Protein AF-A0A662TYB0-F1 (afdb_monomer_lite)

pLDDT: mean 85.78, std 15.21, range [37.06, 97.94]

Radius of gyration: 18.57 Å; chains: 1; bounding box: 50×41×53 Å

Sequence (171 aa):
MEYLNPWIPKQAFVEFLTIAEKIYTSKLIQDHHLSSLLYSSWLHNNRGEYISSTLLSWIVLEIYIGMLLRKHLESENFTNKRIDEELRLPLACQLRILRECGAISMERFESLDNLRKARNDIVHRGKQPGSKMSRQYLDEATAAFDDVLREIGVDRDAIKRKIKPFFAQTR

Secondary structure (DSSP, 8-state):
-----TTS-HHHHHHHHHHHHHHHH-HHHHTTTHHHHHHHHHHHHHTT-HHHHHHHHHHHHHHHHHHHHHHHHHHTT--HHHHHHHHTS-HHHHHHHHHHTTSS-HHHHHHHHHHHHHHHHHHHH-PPPPHHHHHHHHHHHHHHHHHHHHHTT--HHHHHHHHHHHHHTT-

Structure (mmCIF, N/CA/C/O backbone):
data_AF-A0A662TYB0-F1
#
_entry.id   AF-A0A662TYB0-F1
#
loop_
_atom_site.group_PDB
_atom_site.id
_atom_site.type_symbol
_atom_site.label_atom_id
_atom_site.label_alt_id
_atom_site.label_comp_id
_atom_site.label_asym_id
_atom_site.label_entity_id
_atom_site.label_seq_id
_atom_site.pdbx_PDB_ins_code
_atom_site.Cartn_x
_atom_site.Cartn_y
_atom_site.Cartn_z
_atom_site.occupancy
_atom_site.B_iso_or_equiv
_atom_site.auth_seq_id
_atom_site.auth_comp_id
_atom_site.auth_asym_id
_atom_site.auth_atom_id
_atom_site.pdbx_PDB_model_num
ATOM 1 N N . MET A 1 1 ? -23.203 26.941 -20.337 1.00 38.12 1 MET A N 1
ATOM 2 C CA . MET A 1 1 ? -22.038 26.058 -20.117 1.00 38.12 1 MET A CA 1
ATOM 3 C C . MET A 1 1 ? -22.557 24.634 -20.042 1.00 38.12 1 MET A C 1
ATOM 5 O O . MET A 1 1 ? -22.920 24.185 -18.967 1.00 38.12 1 MET A O 1
ATOM 9 N N . GLU A 1 2 ? -22.660 23.954 -21.180 1.00 43.88 2 GLU A N 1
ATOM 10 C CA . GLU A 1 2 ? -23.046 22.541 -21.239 1.00 43.88 2 GLU A CA 1
ATOM 11 C C . GLU A 1 2 ? -21.890 21.770 -21.866 1.00 43.88 2 GLU A C 1
ATOM 13 O O . GLU A 1 2 ? -21.705 21.770 -23.076 1.00 43.88 2 GLU A O 1
ATOM 18 N N . TYR A 1 3 ? -21.081 21.146 -21.015 1.00 41.84 3 TYR A N 1
ATOM 19 C CA . TYR A 1 3 ? -20.127 20.117 -21.417 1.00 41.84 3 TYR A CA 1
ATOM 20 C C . TYR A 1 3 ? -20.400 18.875 -20.570 1.00 41.84 3 TYR A C 1
ATOM 22 O O . TYR A 1 3 ? -19.600 18.480 -19.727 1.00 41.84 3 TYR A O 1
ATOM 30 N N . LEU A 1 4 ? -21.576 18.277 -20.765 1.00 47.06 4 LEU A N 1
ATOM 31 C CA . LEU A 1 4 ? -21.823 16.895 -20.375 1.00 47.06 4 LEU A CA 1
ATOM 32 C C . LEU A 1 4 ? -21.858 16.081 -21.661 1.00 47.06 4 LEU A C 1
ATOM 34 O O . LEU A 1 4 ? -22.721 16.274 -22.511 1.00 47.06 4 LEU A O 1
ATOM 38 N N . ASN A 1 5 ? -20.866 15.211 -21.814 1.00 47.50 5 ASN A N 1
ATOM 39 C CA . ASN A 1 5 ? -20.783 14.256 -22.907 1.00 47.50 5 ASN A CA 1
ATOM 40 C C . ASN A 1 5 ? -22.105 13.445 -22.947 1.00 47.50 5 ASN A C 1
ATOM 42 O O . ASN A 1 5 ? -22.399 12.773 -21.955 1.00 47.50 5 ASN A O 1
ATOM 46 N N . PRO A 1 6 ? -22.916 13.502 -24.025 1.00 51.28 6 PRO A N 1
ATOM 47 C CA . PRO A 1 6 ? -24.307 13.017 -24.035 1.00 51.28 6 PRO A CA 1
ATOM 48 C C . PRO A 1 6 ? -24.475 11.494 -23.868 1.00 51.28 6 PRO A C 1
ATOM 50 O O . PRO A 1 6 ? -25.594 10.990 -23.849 1.00 51.28 6 PRO A O 1
ATOM 53 N N . TRP A 1 7 ? -23.374 10.758 -23.719 1.00 55.16 7 TRP A N 1
ATOM 54 C CA . TRP A 1 7 ? -23.330 9.296 -23.701 1.00 55.16 7 TRP A CA 1
ATOM 55 C C . TRP A 1 7 ? -23.168 8.683 -22.303 1.00 55.16 7 TRP A C 1
ATOM 57 O O . TRP A 1 7 ? -23.199 7.462 -22.170 1.00 55.16 7 TRP A O 1
ATOM 67 N N . ILE A 1 8 ? -22.997 9.493 -21.251 1.00 58.06 8 ILE A N 1
ATOM 68 C CA . ILE A 1 8 ? -22.934 8.990 -19.871 1.00 58.06 8 ILE A CA 1
ATOM 69 C C . ILE A 1 8 ? -24.293 9.240 -19.212 1.00 58.06 8 ILE A C 1
ATOM 71 O O . ILE A 1 8 ? -24.658 10.402 -19.018 1.00 58.06 8 ILE A O 1
ATOM 75 N N . PRO A 1 9 ? -25.057 8.196 -18.832 1.00 67.38 9 PRO A N 1
ATOM 76 C CA . PRO A 1 9 ? -26.321 8.398 -18.140 1.00 67.38 9 PRO A CA 1
ATOM 77 C C . PRO A 1 9 ? -26.116 9.231 -16.882 1.00 67.38 9 PRO A C 1
ATOM 79 O O . PRO A 1 9 ? -25.178 8.991 -16.118 1.00 67.38 9 PRO A O 1
ATOM 82 N N . LYS A 1 10 ? -27.033 10.171 -16.635 1.00 71.25 10 LYS A N 1
ATOM 83 C CA . LYS A 1 10 ? -26.994 11.087 -15.485 1.00 71.25 10 LYS A CA 1
ATOM 84 C C . LYS A 1 10 ? -26.688 10.363 -14.169 1.00 71.25 10 LYS A C 1
ATOM 86 O O . LYS A 1 10 ? -25.894 10.853 -13.377 1.00 71.25 10 LYS A O 1
ATOM 91 N N . GLN A 1 11 ? -27.253 9.171 -13.978 1.00 70.00 11 GLN A N 1
ATOM 92 C CA . GLN A 1 11 ? -27.021 8.346 -12.793 1.00 70.00 11 GLN A CA 1
ATOM 93 C C . GLN A 1 11 ? -25.558 7.898 -12.649 1.00 70.00 11 GLN A C 1
ATOM 95 O O . GLN A 1 11 ? -24.990 8.015 -11.569 1.00 70.00 11 GLN A O 1
ATOM 100 N N . ALA A 1 12 ? -24.930 7.433 -13.733 1.00 66.81 12 ALA A N 1
ATOM 101 C CA . ALA A 1 12 ? -23.529 7.022 -13.720 1.00 66.81 12 ALA A CA 1
ATOM 102 C C . ALA A 1 12 ? -22.613 8.221 -13.441 1.00 66.81 12 ALA A C 1
ATOM 104 O O . ALA A 1 12 ? -21.694 8.116 -12.636 1.00 66.81 12 ALA A O 1
ATOM 105 N N . PHE A 1 13 ? -22.898 9.377 -14.051 1.00 69.06 13 PHE A N 1
ATOM 106 C CA . PHE A 1 13 ? -22.145 10.608 -13.812 1.00 69.06 13 PHE A CA 1
ATOM 107 C C . PHE A 1 13 ? -22.243 11.089 -12.355 1.00 69.06 13 PHE A C 1
ATOM 109 O O . PHE A 1 13 ? -21.228 11.432 -11.755 1.00 69.06 13 PHE A O 1
ATOM 116 N N . VAL A 1 14 ? -23.441 11.061 -11.760 1.00 75.38 14 VAL A N 1
ATOM 117 C CA . VAL A 1 14 ? -23.637 11.399 -10.341 1.00 75.38 14 VAL A CA 1
ATOM 118 C C . VAL A 1 14 ? -22.856 10.445 -9.440 1.00 75.38 14 VAL A C 1
ATOM 120 O O . VAL A 1 14 ? -22.151 10.904 -8.550 1.00 75.38 14 VAL A O 1
ATOM 123 N N . GLU A 1 15 ? -22.906 9.136 -9.697 1.00 71.19 15 GLU A N 1
ATOM 124 C CA . GLU A 1 15 ? -22.127 8.166 -8.922 1.00 71.19 15 GLU A CA 1
ATOM 125 C C . GLU A 1 15 ? -20.618 8.422 -9.028 1.00 71.19 15 GLU A C 1
ATOM 127 O O . GLU A 1 15 ? -19.928 8.417 -8.008 1.00 71.19 15 GLU A O 1
ATOM 132 N N . PHE A 1 16 ? -20.107 8.702 -10.233 1.00 75.31 16 PHE A N 1
ATOM 133 C CA . PHE A 1 16 ? -18.710 9.090 -10.440 1.00 75.31 16 PHE A CA 1
ATOM 134 C C . PHE A 1 16 ? -18.320 10.311 -9.610 1.00 75.31 16 PHE A C 1
ATOM 136 O O . PHE A 1 16 ? -17.267 10.293 -8.974 1.00 75.31 16 PHE A O 1
ATOM 143 N N . LEU A 1 17 ? -19.161 11.348 -9.598 1.00 77.44 17 LEU A N 1
ATOM 144 C CA . LEU A 1 17 ? -18.926 12.538 -8.788 1.00 77.44 17 LEU A CA 1
ATOM 145 C C . LEU A 1 17 ? -18.937 12.212 -7.296 1.00 77.44 17 LEU A C 1
ATOM 147 O O . LEU A 1 17 ? -18.035 12.651 -6.597 1.00 77.44 17 LEU A O 1
ATOM 151 N N . THR A 1 18 ? -19.870 11.387 -6.814 1.00 80.19 18 THR A N 1
ATOM 152 C CA . THR A 1 18 ? -19.906 10.962 -5.404 1.00 80.19 18 THR A CA 1
ATOM 153 C C . THR A 1 18 ? -18.644 10.196 -5.002 1.00 80.19 18 THR A C 1
ATOM 155 O O . THR A 1 18 ? -18.134 10.361 -3.897 1.00 80.19 18 THR A O 1
ATOM 158 N N . ILE A 1 19 ? -18.110 9.350 -5.883 1.00 80.31 19 ILE A N 1
ATOM 159 C CA . ILE A 1 19 ? -16.859 8.623 -5.630 1.00 80.31 19 ILE A CA 1
ATOM 160 C C . ILE A 1 19 ? -15.674 9.582 -5.620 1.00 80.31 19 ILE A C 1
ATOM 162 O O . ILE A 1 19 ? -14.848 9.524 -4.711 1.00 80.31 19 ILE A O 1
ATOM 166 N N . ALA A 1 20 ? -15.594 10.457 -6.624 1.00 78.81 20 ALA A N 1
ATOM 167 C CA . ALA A 1 20 ? -14.548 11.465 -6.711 1.00 78.81 20 ALA A CA 1
ATOM 168 C C . ALA A 1 20 ? -14.568 12.372 -5.477 1.00 78.81 20 ALA A C 1
ATOM 170 O O . ALA A 1 20 ? -13.515 12.640 -4.911 1.00 78.81 20 ALA A O 1
ATOM 171 N N . GLU A 1 21 ? -15.755 12.764 -5.017 1.00 79.75 21 GLU A N 1
ATOM 172 C CA . GLU A 1 21 ? -15.960 13.536 -3.798 1.00 79.75 21 GLU A CA 1
ATOM 173 C C . GLU A 1 21 ? -15.465 12.770 -2.573 1.00 79.75 21 GLU A C 1
ATOM 175 O O . GLU A 1 21 ? -14.601 13.284 -1.877 1.00 79.75 21 GLU A O 1
ATOM 180 N N . LYS A 1 22 ? -15.883 11.513 -2.361 1.00 82.50 22 LYS A N 1
ATOM 181 C CA . LYS A 1 22 ? -15.390 10.682 -1.244 1.00 82.50 22 LYS A CA 1
ATOM 182 C C . LYS A 1 22 ? -13.866 10.575 -1.212 1.00 82.50 22 LYS A C 1
ATOM 184 O O . LYS A 1 22 ? -13.263 10.692 -0.147 1.00 82.50 22 LYS A O 1
ATOM 189 N N . ILE A 1 23 ? -13.246 10.357 -2.372 1.00 78.56 23 ILE A N 1
ATOM 190 C CA . ILE A 1 23 ? -11.786 10.293 -2.504 1.00 78.56 23 ILE A CA 1
ATOM 191 C C . ILE A 1 23 ? -11.169 11.656 -2.178 1.00 78.56 23 ILE A C 1
ATOM 193 O O . ILE A 1 23 ? -10.206 11.727 -1.419 1.00 78.56 23 ILE A O 1
ATOM 197 N N . TYR A 1 24 ? -11.733 12.733 -2.721 1.00 75.75 24 TYR A N 1
ATOM 198 C CA . TYR A 1 24 ? -11.221 14.088 -2.560 1.00 75.75 24 TYR A CA 1
ATOM 199 C C . TYR A 1 24 ? -11.361 14.608 -1.125 1.00 75.75 24 TYR A C 1
ATOM 201 O O . TYR A 1 24 ? -10.469 15.297 -0.638 1.00 75.75 24 TYR A O 1
ATOM 209 N N . THR A 1 25 ? -12.441 14.258 -0.428 1.00 81.19 25 THR A N 1
ATOM 210 C CA . THR A 1 25 ? -12.701 14.669 0.959 1.00 81.19 25 THR A CA 1
ATOM 211 C C . THR A 1 25 ? -12.030 13.764 1.992 1.00 81.19 25 THR A C 1
ATOM 213 O O . THR A 1 25 ? -12.017 14.092 3.178 1.00 81.19 25 THR A O 1
ATOM 216 N N . SER A 1 26 ? -11.485 12.617 1.578 1.00 80.94 26 SER A N 1
ATOM 217 C CA . SER A 1 26 ? -10.789 11.699 2.478 1.00 80.94 26 SER A CA 1
ATOM 218 C C . SER A 1 26 ? -9.438 12.274 2.899 1.00 80.94 26 SER A C 1
ATOM 220 O O . SER A 1 26 ? -8.489 12.286 2.113 1.00 80.94 26 SER A O 1
ATOM 222 N N . LYS A 1 27 ? -9.328 12.693 4.168 1.00 81.69 27 LYS A N 1
ATOM 223 C CA . LYS A 1 27 ? -8.050 13.121 4.767 1.00 81.69 27 LYS A CA 1
ATOM 224 C C . LYS A 1 27 ? -6.969 12.057 4.609 1.00 81.69 27 LYS A C 1
ATOM 226 O O . LYS A 1 27 ? -5.868 12.368 4.195 1.00 81.69 27 LYS A O 1
ATOM 231 N N . LEU A 1 28 ? -7.324 10.790 4.811 1.00 77.44 28 LEU A N 1
ATOM 232 C CA . LEU A 1 28 ? -6.414 9.656 4.665 1.00 77.44 28 LEU A CA 1
ATOM 233 C C . LEU A 1 28 ? -5.754 9.589 3.278 1.00 77.44 28 LEU A C 1
ATOM 235 O O . LEU A 1 28 ? -4.568 9.300 3.162 1.00 77.44 28 LEU A O 1
ATOM 239 N N . ILE A 1 29 ? -6.513 9.867 2.215 1.00 76.69 29 ILE A N 1
ATOM 240 C CA . ILE A 1 29 ? -5.987 9.859 0.844 1.00 76.69 29 ILE A CA 1
ATOM 241 C C . ILE A 1 29 ? -5.219 11.147 0.538 1.00 76.69 29 ILE A C 1
ATOM 243 O O . ILE A 1 29 ? -4.196 11.089 -0.148 1.00 76.69 29 ILE A O 1
ATOM 247 N N . GLN A 1 30 ? -5.711 12.289 1.023 1.00 79.75 30 GLN A N 1
ATOM 248 C CA . GLN A 1 30 ? -5.125 13.608 0.777 1.00 79.75 30 GLN A CA 1
ATOM 249 C C . GLN A 1 30 ? -3.793 13.794 1.500 1.00 79.75 30 GLN A C 1
ATOM 251 O O . GLN A 1 30 ? -2.800 14.115 0.852 1.00 79.75 30 GLN A O 1
ATOM 256 N N . ASP A 1 31 ? -3.754 13.511 2.803 1.00 77.88 31 ASP A N 1
ATOM 257 C CA . ASP A 1 31 ? -2.579 13.674 3.668 1.00 77.88 31 ASP A CA 1
ATOM 258 C C . ASP A 1 31 ? -1.392 12.829 3.177 1.00 77.88 31 ASP A C 1
ATOM 260 O O . ASP A 1 31 ? -0.230 13.149 3.422 1.00 77.88 31 ASP A O 1
ATOM 264 N N . HIS A 1 32 ? -1.686 11.761 2.433 1.00 80.31 32 HIS A N 1
ATOM 265 C CA . HIS A 1 32 ? -0.705 10.830 1.894 1.00 80.31 32 HIS A CA 1
ATOM 266 C C . HIS A 1 32 ? -0.563 10.867 0.367 1.00 80.31 32 HIS A C 1
ATOM 268 O O . HIS A 1 32 ? 0.211 10.088 -0.189 1.00 80.31 32 HIS A O 1
ATOM 274 N N . HIS A 1 33 ? -1.291 11.747 -0.330 1.00 85.56 33 HIS A N 1
ATOM 275 C CA . HIS A 1 33 ? -1.242 11.891 -1.791 1.00 85.56 33 HIS A CA 1
ATOM 276 C C . HIS A 1 33 ? -1.366 10.555 -2.565 1.00 85.56 33 HIS A C 1
ATOM 278 O O . HIS A 1 33 ? -0.796 10.390 -3.653 1.00 85.56 33 HIS A O 1
ATOM 284 N N . LEU A 1 34 ? -2.115 9.584 -2.022 1.00 86.81 34 LEU A N 1
ATOM 285 C CA . LEU A 1 34 ? -2.101 8.186 -2.485 1.00 86.81 34 LEU A CA 1
ATOM 286 C C . LEU A 1 34 ? -2.533 8.047 -3.950 1.00 86.81 34 LEU A C 1
ATOM 288 O O . LEU A 1 34 ? -1.884 7.352 -4.733 1.00 86.81 34 LEU A O 1
ATOM 292 N N . SER A 1 35 ? -3.586 8.768 -4.344 1.00 85.56 35 SER A N 1
ATOM 293 C CA . SER A 1 35 ? -4.111 8.739 -5.715 1.00 85.56 35 SER A CA 1
ATOM 294 C C . SER A 1 35 ? -3.083 9.240 -6.737 1.00 85.56 35 SER A C 1
ATOM 296 O O . SER A 1 35 ? -2.898 8.626 -7.788 1.00 85.56 35 SER A O 1
ATOM 298 N N . SER A 1 36 ? -2.378 10.333 -6.428 1.00 88.31 36 SER A N 1
ATOM 299 C CA . SER A 1 36 ? -1.351 10.899 -7.312 1.00 88.31 36 SER A CA 1
ATOM 300 C C . SER A 1 36 ? -0.101 10.029 -7.398 1.00 88.31 36 SER A C 1
ATOM 302 O O . SER A 1 36 ? 0.464 9.894 -8.486 1.00 88.31 36 SER A O 1
ATOM 304 N N . LEU A 1 37 ? 0.315 9.406 -6.290 1.00 91.38 37 LEU A N 1
ATOM 305 C CA . LEU A 1 37 ? 1.448 8.479 -6.276 1.00 91.38 37 LEU A CA 1
ATOM 306 C C . LEU A 1 37 ? 1.158 7.248 -7.137 1.00 91.38 37 LEU A C 1
ATOM 308 O O . LEU A 1 37 ? 1.972 6.884 -7.990 1.00 91.38 37 LEU A O 1
ATOM 312 N N . LEU A 1 38 ? -0.026 6.651 -6.973 1.00 93.06 38 LEU A N 1
ATOM 313 C CA . LEU A 1 38 ? -0.428 5.478 -7.742 1.00 93.06 38 LEU A CA 1
ATOM 314 C C . LEU A 1 38 ? -0.578 5.800 -9.235 1.00 93.06 38 LEU A C 1
ATOM 316 O O . LEU A 1 38 ? -0.079 5.053 -10.077 1.00 93.06 38 LEU A O 1
ATOM 320 N N . TYR A 1 39 ? -1.202 6.933 -9.575 1.00 92.56 39 TYR A N 1
ATOM 321 C CA . TYR A 1 39 ? -1.319 7.379 -10.965 1.00 92.56 39 TYR A CA 1
ATOM 322 C C . TYR A 1 39 ? 0.053 7.608 -11.612 1.00 92.56 39 TYR A C 1
ATOM 324 O O . TYR A 1 39 ? 0.305 7.133 -12.721 1.00 92.56 39 TYR A O 1
ATOM 332 N N . SER A 1 40 ? 0.964 8.277 -10.905 1.00 90.75 40 SER A N 1
ATOM 333 C CA . SER A 1 40 ? 2.325 8.515 -11.394 1.00 90.75 40 SER A CA 1
ATOM 334 C C . SER A 1 40 ? 3.076 7.198 -11.587 1.00 90.75 40 SER A C 1
ATOM 336 O O . SER A 1 40 ? 3.692 6.978 -12.629 1.00 90.75 40 SER A O 1
ATOM 338 N N . SER A 1 41 ? 2.963 6.271 -10.630 1.00 94.69 41 SER A N 1
ATOM 339 C CA . SER A 1 41 ? 3.564 4.941 -10.737 1.00 94.69 41 SER A CA 1
ATOM 340 C C . SER A 1 41 ? 3.053 4.162 -11.954 1.00 94.69 41 SER A C 1
ATOM 342 O O . SER A 1 41 ? 3.851 3.551 -12.674 1.00 94.69 41 SER A O 1
ATOM 344 N N . TRP A 1 42 ? 1.745 4.224 -12.226 1.00 97.06 42 TRP A N 1
ATOM 345 C CA . TRP A 1 42 ? 1.132 3.634 -13.416 1.00 97.06 42 TRP A CA 1
ATOM 346 C C . TRP A 1 42 ? 1.649 4.284 -14.705 1.00 97.06 42 TRP A C 1
ATOM 348 O O . TRP A 1 42 ? 2.012 3.576 -15.646 1.00 97.06 42 TRP A O 1
ATOM 358 N N . LEU A 1 43 ? 1.737 5.616 -14.755 1.00 95.19 43 LEU A N 1
ATOM 359 C CA . LEU A 1 43 ? 2.234 6.342 -15.925 1.00 95.19 43 LEU A CA 1
ATOM 360 C C . LEU A 1 43 ? 3.675 5.939 -16.264 1.00 95.19 43 LEU A C 1
ATOM 362 O O . LEU A 1 43 ? 3.959 5.591 -17.410 1.00 95.19 43 LEU A O 1
ATOM 366 N N . HIS A 1 44 ? 4.558 5.918 -15.263 1.00 94.00 44 HIS A N 1
ATOM 367 C CA . HIS A 1 44 ? 5.949 5.493 -15.423 1.00 94.00 44 HIS A CA 1
ATOM 368 C C . HIS A 1 44 ? 6.057 4.035 -15.897 1.00 94.00 44 HIS A C 1
ATOM 370 O O . HIS A 1 44 ? 6.859 3.734 -16.779 1.00 94.00 44 HIS A O 1
ATOM 376 N N . ASN A 1 45 ? 5.214 3.131 -15.380 1.00 95.69 45 ASN A N 1
ATOM 377 C CA . ASN A 1 45 ? 5.206 1.728 -15.808 1.00 95.69 45 ASN A CA 1
ATOM 378 C C . ASN A 1 45 ? 4.932 1.605 -17.316 1.00 95.69 45 ASN A C 1
ATOM 380 O O . ASN A 1 45 ? 5.682 0.947 -18.036 1.00 95.69 45 ASN A O 1
ATOM 384 N N . ASN A 1 46 ? 3.904 2.310 -17.804 1.00 94.00 46 ASN A N 1
ATOM 385 C CA . ASN A 1 46 ? 3.515 2.293 -19.219 1.00 94.00 46 ASN A CA 1
ATOM 386 C C . ASN A 1 46 ? 4.530 2.981 -20.141 1.00 94.00 46 ASN A C 1
ATOM 388 O O . ASN A 1 46 ? 4.539 2.716 -21.340 1.00 94.00 46 ASN A O 1
ATOM 392 N N . ARG A 1 47 ? 5.391 3.847 -19.5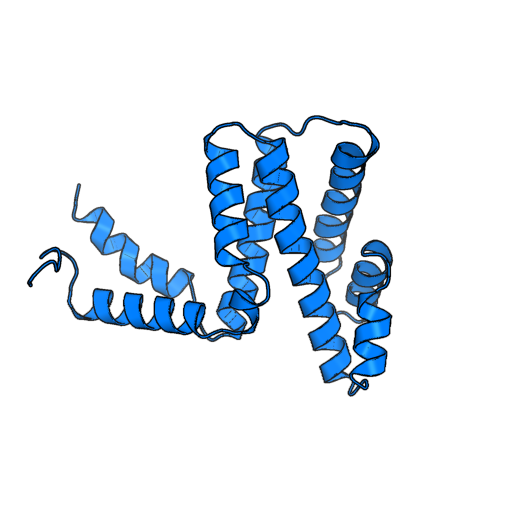98 1.00 96.06 47 ARG A N 1
ATOM 393 C CA . ARG A 1 47 ? 6.484 4.503 -20.333 1.00 96.06 47 ARG A CA 1
ATOM 394 C C . ARG A 1 47 ? 7.792 3.710 -20.333 1.00 96.06 47 ARG A C 1
ATOM 396 O O . ARG A 1 47 ? 8.757 4.147 -20.946 1.00 96.06 47 ARG A O 1
ATOM 403 N N . GLY A 1 48 ? 7.844 2.561 -19.658 1.00 95.50 48 GLY A N 1
ATOM 404 C CA . GLY A 1 48 ? 9.079 1.786 -19.510 1.00 95.50 48 GLY A CA 1
ATOM 405 C C . GLY A 1 48 ? 10.028 2.319 -18.430 1.00 95.50 48 GLY A C 1
ATOM 406 O O . GLY A 1 48 ? 11.145 1.830 -18.286 1.00 95.50 48 GLY A O 1
ATOM 407 N N . GLU A 1 49 ? 9.591 3.293 -17.631 1.00 97.06 49 GLU A N 1
ATOM 408 C CA . GLU A 1 49 ? 10.368 3.924 -16.560 1.00 97.06 49 GLU A CA 1
ATOM 409 C C . GLU A 1 49 ? 10.238 3.095 -15.267 1.00 97.06 49 GLU A C 1
ATOM 411 O O . GLU A 1 49 ? 9.659 3.512 -14.258 1.00 97.06 49 GLU A O 1
ATOM 416 N N . TYR A 1 50 ? 10.746 1.859 -15.312 1.00 97.56 50 TYR A N 1
ATOM 417 C CA . TYR A 1 50 ? 10.474 0.828 -14.304 1.00 97.56 50 TYR A CA 1
ATOM 418 C C . TYR A 1 50 ? 11.020 1.143 -12.910 1.00 97.56 50 TYR A C 1
ATOM 420 O O . TYR A 1 50 ? 10.384 0.765 -11.924 1.00 97.56 50 TYR A O 1
ATOM 428 N N . ILE A 1 51 ? 12.153 1.849 -12.793 1.00 97.25 51 ILE A N 1
ATOM 429 C CA . ILE A 1 51 ? 12.662 2.297 -11.484 1.00 97.25 51 ILE A CA 1
ATOM 430 C C . ILE A 1 51 ? 11.651 3.233 -10.829 1.00 97.25 51 ILE A C 1
ATOM 432 O O . ILE A 1 51 ? 11.200 2.960 -9.718 1.00 97.25 51 ILE A O 1
ATOM 436 N N . SER A 1 52 ? 11.267 4.303 -11.528 1.00 96.62 52 SER A N 1
ATOM 437 C CA . SER A 1 52 ? 10.343 5.316 -11.014 1.00 96.62 52 SER A CA 1
ATOM 438 C C . SER A 1 52 ? 9.006 4.694 -10.630 1.00 96.62 52 SER A C 1
ATOM 440 O O . SER A 1 52 ? 8.505 4.926 -9.533 1.00 96.62 52 SER A O 1
ATOM 442 N N . SER A 1 53 ? 8.468 3.822 -11.489 1.00 97.81 53 SER A N 1
ATOM 443 C CA . SER A 1 53 ? 7.249 3.075 -11.181 1.00 97.81 53 SER A CA 1
ATOM 444 C C . SER A 1 53 ? 7.396 2.240 -9.904 1.00 97.81 53 SER A C 1
ATOM 446 O O . SER A 1 53 ? 6.559 2.358 -9.008 1.00 97.81 53 SER A O 1
ATOM 448 N N . THR A 1 54 ? 8.480 1.467 -9.785 1.00 97.94 54 THR A N 1
ATOM 449 C CA . THR A 1 54 ? 8.746 0.598 -8.627 1.00 97.94 54 THR A CA 1
ATOM 450 C C . THR A 1 54 ? 8.860 1.393 -7.327 1.00 97.94 54 THR A C 1
ATOM 452 O O . THR A 1 54 ? 8.228 1.034 -6.336 1.00 97.94 54 THR A O 1
ATOM 455 N N . LEU A 1 55 ? 9.623 2.491 -7.323 1.00 97.25 55 LEU A N 1
ATOM 456 C CA . LEU A 1 55 ? 9.825 3.309 -6.125 1.00 97.25 55 LEU A CA 1
ATOM 457 C C . LEU A 1 55 ? 8.537 4.013 -5.685 1.00 97.25 55 LEU A C 1
ATOM 459 O O . LEU A 1 55 ? 8.229 4.019 -4.498 1.00 97.25 55 LEU A O 1
ATOM 463 N N . LEU A 1 56 ? 7.749 4.542 -6.623 1.00 96.62 56 LEU A N 1
ATOM 464 C CA . LEU A 1 56 ? 6.468 5.180 -6.301 1.00 96.62 56 LEU A CA 1
ATOM 465 C C . LEU A 1 56 ? 5.430 4.174 -5.791 1.00 96.62 56 LEU A C 1
ATOM 467 O O . LEU A 1 56 ? 4.735 4.454 -4.819 1.00 96.62 56 LEU A O 1
ATOM 471 N N . SER A 1 57 ? 5.355 2.990 -6.406 1.00 97.38 57 SER A N 1
ATOM 472 C CA . SER A 1 57 ? 4.516 1.895 -5.904 1.00 97.38 57 SER A CA 1
ATOM 473 C C . SER A 1 57 ? 4.931 1.477 -4.495 1.00 97.38 57 SER A C 1
ATOM 475 O O . SER A 1 57 ? 4.084 1.245 -3.638 1.00 97.38 57 SER A O 1
ATOM 477 N N . TRP A 1 58 ? 6.237 1.412 -4.232 1.00 97.50 58 TRP A N 1
ATOM 478 C CA . TRP A 1 58 ? 6.741 1.084 -2.907 1.00 97.50 58 TRP A CA 1
ATOM 479 C C . TRP A 1 58 ? 6.339 2.125 -1.859 1.00 97.50 58 TRP A C 1
ATOM 481 O O . TRP A 1 58 ? 5.874 1.730 -0.800 1.00 97.50 58 TRP A O 1
ATOM 491 N N . ILE A 1 59 ? 6.416 3.427 -2.158 1.00 95.69 59 ILE A N 1
ATOM 492 C CA . ILE A 1 59 ? 5.967 4.484 -1.230 1.00 95.69 59 ILE A CA 1
ATOM 493 C C . ILE A 1 59 ? 4.489 4.293 -0.844 1.00 95.69 59 ILE A C 1
ATOM 495 O O . ILE A 1 59 ? 4.141 4.406 0.329 1.00 95.69 59 ILE A O 1
ATOM 499 N N . VAL A 1 60 ? 3.622 3.944 -1.803 1.00 95.12 60 VAL A N 1
ATOM 500 C CA . VAL A 1 60 ? 2.207 3.628 -1.520 1.00 95.12 60 VAL A CA 1
ATOM 501 C C . VAL A 1 60 ? 2.088 2.455 -0.541 1.00 95.12 60 VAL A C 1
ATOM 503 O O . VAL A 1 60 ? 1.301 2.516 0.402 1.00 95.12 60 VAL A O 1
ATOM 506 N N . LEU A 1 61 ? 2.892 1.405 -0.729 1.00 96.75 61 LEU A N 1
ATOM 507 C CA . LEU A 1 61 ? 2.919 0.248 0.167 1.00 96.75 61 LEU A CA 1
ATOM 508 C C . LEU A 1 61 ? 3.455 0.594 1.564 1.00 96.75 61 LEU A C 1
ATOM 510 O O . LEU A 1 61 ? 2.909 0.098 2.545 1.00 96.75 61 LEU A O 1
ATOM 514 N N . GLU A 1 62 ? 4.479 1.446 1.678 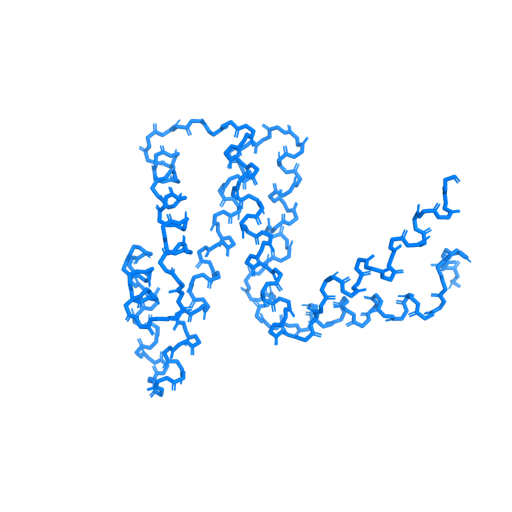1.00 95.44 62 GLU A N 1
ATOM 515 C CA . GLU A 1 62 ? 5.006 1.905 2.975 1.00 95.44 62 GLU A CA 1
ATOM 516 C C . GLU A 1 62 ? 3.928 2.636 3.780 1.00 95.44 62 GLU A C 1
ATOM 518 O O . GLU A 1 62 ? 3.729 2.342 4.960 1.00 95.44 62 GLU A O 1
ATOM 523 N N . ILE A 1 63 ? 3.190 3.538 3.127 1.00 93.44 63 ILE A N 1
ATOM 524 C CA . ILE A 1 63 ? 2.081 4.265 3.751 1.00 93.44 63 ILE A CA 1
ATOM 525 C C . ILE A 1 63 ? 0.993 3.285 4.200 1.00 93.44 63 ILE A C 1
ATOM 527 O O . ILE A 1 63 ? 0.554 3.338 5.346 1.00 93.44 63 ILE A O 1
ATOM 531 N N . TYR A 1 64 ? 0.600 2.352 3.330 1.00 94.00 64 TYR A N 1
ATOM 532 C CA . TYR A 1 64 ? -0.411 1.344 3.647 1.00 94.00 64 TYR A CA 1
ATOM 533 C C . TYR A 1 64 ? -0.008 0.449 4.831 1.00 94.00 64 TYR A C 1
ATOM 535 O O . TYR A 1 64 ? -0.822 0.205 5.717 1.00 94.00 64 TYR A O 1
ATOM 543 N N . ILE A 1 65 ? 1.253 0.009 4.906 1.00 95.69 65 ILE A N 1
ATOM 544 C CA . ILE A 1 65 ? 1.772 -0.758 6.054 1.00 95.69 65 ILE A CA 1
ATOM 545 C C . ILE A 1 65 ? 1.658 0.063 7.345 1.00 95.69 65 ILE A C 1
ATOM 547 O O . ILE A 1 65 ? 1.181 -0.451 8.358 1.00 95.69 65 ILE A O 1
ATOM 551 N N . GLY A 1 66 ? 2.041 1.342 7.302 1.00 94.06 66 GLY A N 1
ATOM 552 C CA . GLY A 1 66 ? 1.894 2.248 8.440 1.00 94.06 66 GLY A CA 1
ATOM 553 C C . GLY A 1 66 ? 0.434 2.428 8.863 1.00 94.06 66 GLY A C 1
ATOM 554 O O . GLY A 1 66 ? 0.130 2.426 10.054 1.00 94.06 66 GLY A O 1
ATOM 555 N N . MET A 1 67 ? -0.490 2.514 7.905 1.00 92.38 67 MET A N 1
ATOM 556 C CA . MET A 1 67 ? -1.926 2.595 8.179 1.00 92.38 67 MET A CA 1
ATOM 557 C C . MET A 1 67 ? -2.463 1.330 8.852 1.00 92.38 67 MET A C 1
ATOM 559 O O . MET A 1 67 ? -3.169 1.435 9.853 1.00 92.38 67 MET A O 1
ATOM 563 N N . LEU A 1 68 ? -2.099 0.143 8.352 1.00 94.25 68 LEU A N 1
ATOM 564 C CA . LEU A 1 68 ? -2.480 -1.127 8.977 1.00 94.25 68 LEU A CA 1
ATOM 565 C C . LEU A 1 68 ? -1.984 -1.202 10.424 1.00 94.25 68 LEU A C 1
ATOM 567 O O . LEU A 1 68 ? -2.734 -1.603 11.315 1.00 94.25 68 LEU A O 1
ATOM 571 N N . LEU A 1 69 ? -0.736 -0.789 10.664 1.00 95.31 69 LEU A N 1
ATOM 572 C CA . LEU A 1 69 ? -0.149 -0.815 12.001 1.00 95.31 69 LEU A CA 1
ATOM 573 C C . LEU A 1 69 ? -0.848 0.177 12.929 1.00 95.31 69 LEU A C 1
ATOM 575 O O . LEU A 1 69 ? -1.237 -0.199 14.031 1.00 95.31 69 LEU A O 1
ATOM 579 N N . ARG A 1 70 ? -1.068 1.416 12.475 1.00 93.88 70 ARG A N 1
ATOM 580 C CA . ARG A 1 70 ? -1.821 2.425 13.229 1.00 93.88 70 ARG A CA 1
ATOM 581 C C . ARG A 1 70 ? -3.201 1.902 13.616 1.00 93.88 70 ARG A C 1
ATOM 583 O O . ARG A 1 70 ? -3.532 1.918 14.794 1.00 93.88 70 ARG A O 1
ATOM 590 N N . LYS A 1 71 ? -3.962 1.385 12.649 1.00 92.88 71 LYS A N 1
ATOM 591 C CA . LYS A 1 71 ? -5.312 0.853 12.865 1.00 92.88 71 LYS A CA 1
AT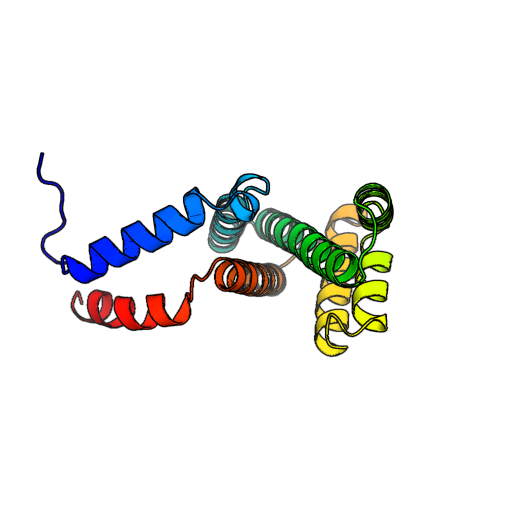OM 592 C C . LYS A 1 71 ? -5.328 -0.270 13.901 1.00 92.88 71 LYS A C 1
ATOM 594 O O . LYS A 1 71 ? -6.195 -0.293 14.770 1.00 92.88 71 LYS A O 1
ATOM 599 N N . HIS A 1 72 ? -4.366 -1.189 13.825 1.00 93.88 72 HIS A N 1
ATOM 600 C CA . HIS A 1 72 ? -4.240 -2.252 14.815 1.00 93.88 72 HIS A CA 1
ATOM 601 C C . HIS A 1 72 ? -3.938 -1.687 16.213 1.00 93.88 72 HIS A C 1
ATOM 603 O O . HIS A 1 72 ? -4.649 -1.996 17.164 1.00 93.88 72 HIS A O 1
ATOM 609 N N . LEU A 1 73 ? -2.952 -0.797 16.343 1.00 93.56 73 LEU A N 1
ATOM 610 C CA . LEU A 1 73 ? -2.592 -0.201 17.634 1.00 93.56 73 LEU A CA 1
ATOM 611 C C . LEU A 1 73 ? -3.733 0.636 18.241 1.00 93.56 73 LEU A C 1
ATOM 613 O O . LEU A 1 73 ? -3.942 0.607 19.453 1.00 93.56 73 LEU A O 1
ATOM 617 N N . GLU A 1 74 ? -4.500 1.345 17.410 1.00 93.56 74 GLU A N 1
ATOM 618 C CA . GLU A 1 74 ? -5.715 2.053 17.827 1.00 93.56 74 GLU A CA 1
ATOM 619 C C . GLU A 1 74 ? -6.776 1.077 18.354 1.00 93.56 74 GLU A C 1
ATOM 621 O O . GLU A 1 74 ? -7.377 1.339 19.395 1.00 93.56 74 GLU A O 1
ATOM 626 N N . SER A 1 75 ? -6.965 -0.076 17.697 1.00 93.75 75 SER A N 1
ATOM 627 C CA . SER A 1 75 ? -7.898 -1.112 18.168 1.00 93.75 75 SER A CA 1
ATOM 628 C C . SER A 1 75 ? -7.484 -1.743 19.503 1.00 93.75 75 SER A C 1
ATOM 630 O O . SER A 1 75 ? -8.343 -2.119 20.298 1.00 93.75 75 SER A O 1
ATOM 632 N N . GLU A 1 76 ? -6.182 -1.765 19.792 1.00 93.31 76 GLU A N 1
ATOM 633 C CA . GLU A 1 76 ? -5.610 -2.211 21.068 1.00 93.31 76 GLU A CA 1
ATOM 634 C C . GLU A 1 76 ? -5.572 -1.091 22.134 1.00 93.31 76 GLU A C 1
ATOM 636 O O . GLU A 1 76 ? -4.987 -1.258 23.203 1.00 93.31 76 GLU A O 1
ATOM 641 N N . ASN A 1 77 ? -6.206 0.060 21.876 1.00 93.50 77 ASN A N 1
ATOM 642 C CA . ASN A 1 77 ? -6.288 1.217 22.778 1.00 93.50 77 ASN A CA 1
ATOM 643 C C . ASN A 1 77 ? -4.929 1.836 23.158 1.00 93.50 77 ASN A C 1
ATOM 645 O O . ASN A 1 77 ? -4.757 2.381 24.254 1.00 93.50 77 ASN A O 1
ATOM 649 N N . PHE A 1 78 ? -3.948 1.789 22.255 1.00 92.44 78 PHE A N 1
ATOM 650 C CA . PHE A 1 78 ? -2.680 2.482 22.461 1.00 92.44 78 PHE A CA 1
ATOM 651 C C . PHE A 1 78 ? -2.871 4.005 22.397 1.00 92.44 78 PHE A C 1
ATOM 653 O O . PHE A 1 78 ? -3.682 4.533 21.640 1.00 92.44 78 PHE A O 1
ATOM 660 N N . THR A 1 79 ? -2.080 4.746 23.176 1.00 93.25 79 THR A N 1
ATOM 661 C CA . THR A 1 79 ? -2.082 6.217 23.102 1.00 93.25 79 THR A CA 1
ATOM 662 C C . THR A 1 79 ? -1.460 6.708 21.791 1.00 93.25 79 THR A C 1
ATOM 664 O O . THR A 1 79 ? -0.521 6.094 21.285 1.00 93.25 79 THR A O 1
ATOM 667 N N . ASN A 1 80 ? -1.893 7.874 21.294 1.00 89.50 80 ASN A N 1
ATOM 668 C CA . ASN A 1 80 ? -1.338 8.485 20.073 1.00 89.50 80 ASN A CA 1
ATOM 669 C C . ASN A 1 80 ? 0.191 8.612 20.107 1.00 89.50 80 ASN A C 1
ATOM 671 O O . ASN A 1 80 ? 0.859 8.288 19.130 1.00 89.50 80 ASN A O 1
ATOM 675 N N . LYS A 1 81 ? 0.759 9.002 21.257 1.00 91.56 81 LYS A N 1
ATOM 676 C CA . LYS A 1 81 ? 2.215 9.086 21.429 1.00 91.56 81 LYS A CA 1
ATOM 677 C C . LYS A 1 81 ? 2.886 7.734 21.184 1.00 91.56 81 LYS A C 1
ATOM 679 O O . LYS A 1 81 ? 3.910 7.674 20.512 1.00 91.56 81 LYS A O 1
ATOM 684 N N . ARG A 1 82 ? 2.315 6.655 21.726 1.00 89.56 82 ARG A N 1
ATOM 685 C CA . ARG A 1 82 ? 2.878 5.317 21.561 1.00 89.56 82 ARG A CA 1
ATOM 686 C C . ARG A 1 82 ? 2.735 4.824 20.125 1.00 89.56 82 ARG A C 1
ATOM 688 O O . ARG A 1 82 ? 3.684 4.264 19.596 1.00 89.56 82 ARG A O 1
ATOM 695 N N . ILE A 1 83 ? 1.597 5.081 19.485 1.00 90.25 83 ILE A N 1
ATOM 696 C CA . ILE A 1 83 ? 1.393 4.770 18.064 1.00 90.25 83 ILE A CA 1
ATOM 697 C C . ILE A 1 83 ? 2.475 5.442 17.211 1.00 90.25 83 ILE A C 1
ATOM 699 O O . ILE A 1 83 ? 3.111 4.786 16.390 1.00 90.25 83 ILE A O 1
ATOM 703 N N . ASP A 1 84 ? 2.738 6.728 17.442 1.00 88.94 84 ASP A N 1
ATOM 704 C CA . ASP A 1 84 ? 3.749 7.470 16.688 1.00 88.94 84 ASP A CA 1
ATOM 705 C C . ASP A 1 84 ? 5.177 6.946 16.929 1.00 88.94 84 ASP A C 1
ATOM 707 O O . ASP A 1 84 ? 6.008 6.994 16.021 1.00 88.94 84 ASP A O 1
ATOM 711 N N . GLU A 1 85 ? 5.481 6.430 18.125 1.00 91.44 85 GLU A N 1
ATOM 712 C CA . GLU A 1 85 ? 6.749 5.744 18.414 1.00 91.44 85 GLU A CA 1
ATOM 713 C C . GLU A 1 85 ? 6.883 4.440 17.609 1.00 91.44 85 GLU A C 1
ATOM 715 O O . GLU A 1 85 ? 7.922 4.213 16.986 1.00 91.44 85 GLU A O 1
ATOM 720 N N . GLU A 1 86 ? 5.836 3.612 17.567 1.00 90.38 86 GLU A N 1
ATOM 721 C CA . GLU A 1 86 ? 5.841 2.334 16.838 1.00 90.38 86 GLU A CA 1
ATOM 722 C C . GLU A 1 86 ? 5.913 2.537 15.313 1.00 90.38 86 GLU A C 1
ATOM 724 O O . GLU A 1 86 ? 6.629 1.816 14.615 1.00 90.38 86 GLU A O 1
ATOM 729 N N . LEU A 1 87 ? 5.254 3.570 14.775 1.00 92.06 87 LEU A N 1
ATOM 730 C CA . LEU A 1 87 ? 5.312 3.908 13.344 1.00 92.06 87 LEU 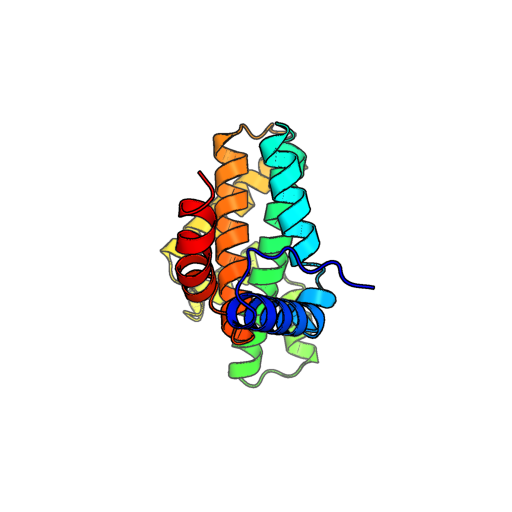A CA 1
ATOM 731 C C . LEU A 1 87 ? 6.690 4.407 12.882 1.00 92.06 87 LEU A C 1
ATOM 733 O O . LEU A 1 87 ? 6.967 4.420 11.683 1.00 92.06 87 LEU A O 1
ATOM 737 N N . ARG A 1 88 ? 7.573 4.804 13.808 1.00 92.75 88 ARG A N 1
ATOM 738 C CA . ARG A 1 88 ? 8.966 5.175 13.498 1.00 92.75 88 ARG A CA 1
ATOM 739 C C . ARG A 1 88 ? 9.899 3.973 13.413 1.00 92.75 88 ARG A C 1
ATOM 741 O O . ARG A 1 88 ? 11.051 4.131 13.004 1.00 92.75 88 ARG A O 1
ATOM 748 N N . LEU A 1 89 ? 9.441 2.782 13.799 1.00 93.31 89 LEU A N 1
ATOM 749 C CA . LEU A 1 89 ? 10.246 1.575 13.678 1.00 93.31 89 LEU A CA 1
ATOM 750 C C . LEU A 1 89 ? 10.564 1.269 12.208 1.00 93.31 89 LEU A C 1
ATOM 752 O O . LEU A 1 89 ? 9.770 1.593 11.322 1.00 93.31 89 LEU A O 1
ATOM 756 N N . PRO A 1 90 ? 11.684 0.581 11.919 1.00 94.81 90 PRO A N 1
ATOM 757 C CA . PRO A 1 90 ? 11.973 0.111 10.570 1.00 94.81 90 PRO A CA 1
ATOM 758 C C . PRO A 1 90 ? 10.818 -0.722 10.003 1.00 94.81 90 PRO A C 1
ATOM 760 O O . PRO A 1 90 ? 10.249 -1.552 10.711 1.00 94.81 90 PRO A O 1
ATOM 763 N N . LEU A 1 91 ? 10.528 -0.591 8.706 1.00 94.38 91 LEU A N 1
ATOM 764 C CA . LEU A 1 91 ? 9.434 -1.326 8.045 1.00 94.38 91 LEU A CA 1
ATOM 765 C C . LEU A 1 91 ? 9.497 -2.845 8.235 1.00 94.38 91 LEU A C 1
ATOM 767 O O . LEU A 1 91 ? 8.467 -3.502 8.329 1.00 94.38 91 LEU A O 1
ATOM 771 N N . ALA A 1 92 ? 10.702 -3.415 8.331 1.00 95.44 92 ALA A N 1
ATOM 772 C CA . ALA A 1 92 ? 10.867 -4.833 8.641 1.00 95.44 92 ALA A CA 1
ATOM 773 C C . ALA A 1 92 ? 10.284 -5.201 10.020 1.00 95.44 92 ALA A C 1
ATOM 775 O O . ALA A 1 92 ? 9.708 -6.274 10.177 1.00 95.44 92 ALA A O 1
ATOM 776 N N . CYS A 1 93 ? 10.408 -4.314 11.011 1.00 96.62 93 CYS A N 1
ATOM 777 C CA . CYS A 1 93 ? 9.796 -4.483 12.326 1.00 96.62 93 CYS A CA 1
ATOM 778 C C . CYS A 1 93 ? 8.278 -4.300 12.250 1.00 96.62 93 CYS A C 1
ATOM 780 O O . CYS A 1 93 ? 7.558 -5.136 12.783 1.00 96.62 93 CYS A O 1
ATOM 782 N N . GLN A 1 94 ? 7.797 -3.278 11.534 1.00 97.00 94 GLN A N 1
ATOM 783 C CA . GLN A 1 94 ? 6.358 -3.038 11.360 1.00 97.00 94 GLN A CA 1
ATOM 784 C C . GLN A 1 94 ? 5.649 -4.249 10.731 1.00 97.00 94 GLN A C 1
ATOM 786 O O . GLN A 1 94 ? 4.652 -4.729 11.263 1.00 97.00 94 GLN A O 1
ATOM 791 N N . LEU A 1 95 ? 6.209 -4.813 9.653 1.00 97.12 95 LEU A N 1
ATOM 792 C CA . LEU A 1 95 ? 5.683 -6.021 9.006 1.00 97.12 95 LEU A CA 1
ATOM 793 C C . LEU A 1 95 ? 5.667 -7.231 9.943 1.00 97.12 95 LEU A C 1
ATOM 795 O O . LEU A 1 95 ? 4.710 -8.001 9.937 1.00 97.12 95 LEU A O 1
ATOM 799 N N . ARG A 1 96 ? 6.716 -7.402 10.756 1.00 96.62 96 ARG A N 1
ATOM 800 C CA . ARG A 1 96 ? 6.759 -8.480 11.750 1.00 96.62 96 ARG A CA 1
ATOM 801 C C . ARG A 1 96 ? 5.670 -8.308 12.800 1.00 96.62 96 ARG A C 1
ATOM 803 O O . ARG A 1 96 ? 4.977 -9.277 13.069 1.00 96.62 96 ARG A O 1
ATOM 810 N N . ILE A 1 97 ? 5.487 -7.104 13.343 1.00 95.75 97 ILE A N 1
ATOM 811 C CA . ILE A 1 97 ? 4.419 -6.820 14.314 1.00 95.75 97 ILE A CA 1
ATOM 812 C C . ILE A 1 97 ? 3.061 -7.173 13.707 1.00 95.75 97 ILE A C 1
ATOM 814 O O . ILE A 1 97 ? 2.329 -7.963 14.296 1.00 95.75 97 ILE A O 1
ATOM 818 N N . LEU A 1 98 ? 2.768 -6.676 12.500 1.00 96.88 98 LEU A N 1
ATOM 819 C CA . LEU A 1 98 ? 1.519 -6.961 11.783 1.00 96.88 98 LEU A CA 1
ATOM 820 C C . LEU A 1 98 ? 1.268 -8.462 11.588 1.00 96.88 98 LEU A C 1
ATOM 822 O O . LEU A 1 98 ? 0.130 -8.918 11.674 1.00 96.88 98 LEU A O 1
ATOM 826 N N . ARG A 1 99 ? 2.327 -9.236 11.339 1.00 97.50 99 ARG A N 1
ATOM 827 C CA . ARG A 1 99 ? 2.250 -10.693 11.215 1.00 97.50 99 ARG A CA 1
ATOM 828 C C . ARG A 1 99 ? 1.999 -11.374 12.559 1.00 97.50 99 ARG A C 1
ATOM 830 O O . ARG A 1 99 ? 1.126 -12.230 12.634 1.00 97.50 99 ARG A O 1
ATOM 837 N N . GLU A 1 100 ? 2.751 -11.027 13.605 1.00 96.31 100 GLU A N 1
ATOM 838 C CA . GLU A 1 100 ? 2.620 -11.660 14.931 1.00 96.31 100 GLU A CA 1
ATOM 839 C C . GLU A 1 100 ? 1.257 -11.385 15.579 1.00 96.31 100 GLU A C 1
ATOM 841 O O . GLU A 1 100 ? 0.705 -12.260 16.237 1.00 96.31 100 GLU A O 1
ATOM 846 N N . CYS A 1 101 ? 0.689 -10.194 15.369 1.00 93.75 101 CYS A N 1
ATOM 847 C CA . CYS A 1 101 ? -0.639 -9.845 15.882 1.00 93.75 101 CYS A CA 1
ATOM 848 C C . CYS A 1 101 ? -1.799 -10.355 15.008 1.00 93.75 101 CYS A C 1
ATOM 850 O O . CYS A 1 101 ? -2.961 -10.130 15.336 1.00 93.75 101 CYS A O 1
ATOM 852 N N . GLY A 1 102 ? -1.510 -11.019 13.883 1.00 93.44 102 GLY A N 1
ATOM 853 C CA . GLY A 1 102 ? -2.533 -11.526 12.967 1.00 93.44 102 GLY A CA 1
ATOM 854 C C . GLY A 1 102 ? -3.267 -10.449 12.159 1.00 93.44 102 GLY A C 1
ATOM 855 O O . GLY A 1 102 ? -4.264 -10.764 11.512 1.00 93.44 102 GLY A O 1
ATOM 856 N N . ALA A 1 103 ? -2.784 -9.201 12.145 1.00 93.88 103 ALA A N 1
ATOM 857 C CA . ALA A 1 103 ? -3.351 -8.128 11.323 1.00 93.88 103 ALA A CA 1
ATOM 858 C C . ALA A 1 103 ? -3.145 -8.365 9.816 1.00 93.88 103 ALA A C 1
ATOM 860 O O . ALA A 1 103 ? -3.906 -7.848 8.998 1.00 93.88 103 ALA A O 1
ATOM 861 N N . ILE A 1 104 ? -2.138 -9.159 9.438 1.00 95.62 104 ILE A N 1
ATOM 862 C CA . ILE A 1 104 ? -1.949 -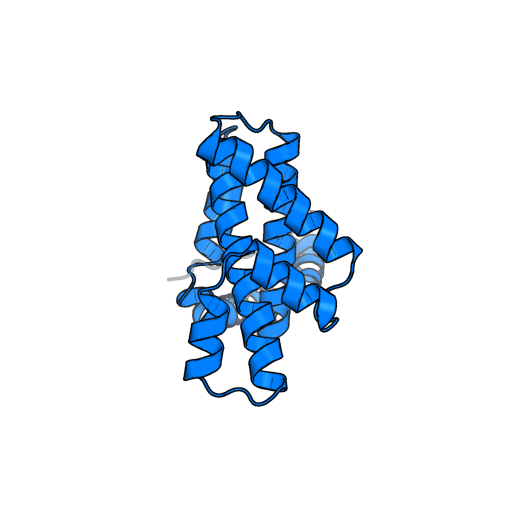9.668 8.073 1.00 95.62 104 ILE A CA 1
ATOM 863 C C . ILE A 1 104 ? -1.661 -11.173 8.082 1.00 95.62 104 ILE A C 1
ATOM 865 O O . ILE A 1 104 ? -1.086 -11.708 9.029 1.00 95.62 104 ILE A O 1
ATOM 869 N N . SER A 1 105 ? -2.019 -11.861 6.994 1.00 96.31 105 SER A N 1
ATOM 870 C CA . SER A 1 105 ? -1.696 -13.281 6.812 1.00 96.31 105 SER A CA 1
ATOM 871 C C . SER A 1 105 ? -0.197 -13.508 6.570 1.00 96.31 105 SER A C 1
ATOM 873 O O . SER A 1 105 ? 0.523 -12.609 6.130 1.00 96.31 105 SER A O 1
ATOM 875 N N . MET A 1 106 ? 0.279 -14.739 6.804 1.00 96.75 106 MET A N 1
ATOM 876 C CA . MET A 1 106 ? 1.674 -15.117 6.526 1.00 96.75 106 MET A CA 1
ATOM 877 C C . MET A 1 106 ? 2.038 -14.908 5.048 1.00 96.75 106 MET A C 1
ATOM 879 O O . MET A 1 106 ? 3.088 -14.352 4.750 1.00 96.75 106 MET A O 1
ATOM 883 N N . GLU A 1 107 ? 1.146 -15.275 4.127 1.00 96.12 107 GLU A N 1
ATOM 884 C CA . GLU A 1 107 ? 1.339 -15.059 2.687 1.00 96.12 107 GLU A CA 1
ATOM 885 C C . GLU A 1 107 ? 1.485 -13.567 2.350 1.00 96.12 107 GLU A C 1
ATOM 887 O O . GLU A 1 107 ? 2.384 -13.168 1.605 1.00 96.12 107 GLU A O 1
ATOM 892 N N . ARG A 1 108 ? 0.647 -12.710 2.954 1.00 95.12 108 ARG A N 1
ATOM 893 C CA . ARG A 1 108 ? 0.736 -11.257 2.769 1.00 95.12 108 ARG A CA 1
ATOM 894 C C . ARG A 1 108 ? 2.055 -10.706 3.302 1.00 95.12 108 ARG A C 1
ATOM 896 O O . ARG A 1 108 ? 2.678 -9.878 2.637 1.00 95.12 108 ARG A O 1
ATOM 903 N N . PHE A 1 109 ? 2.486 -11.175 4.472 1.00 96.94 109 PHE A N 1
ATOM 904 C CA . PHE A 1 109 ? 3.782 -10.831 5.052 1.00 96.94 109 PHE A CA 1
ATOM 905 C C . PHE A 1 109 ? 4.938 -11.218 4.121 1.00 96.94 109 PHE A C 1
ATOM 907 O O . PHE A 1 109 ? 5.793 -10.380 3.840 1.00 96.94 109 PHE A O 1
ATOM 914 N N . GLU A 1 110 ? 4.952 -12.448 3.605 1.00 96.75 110 GLU A N 1
ATOM 915 C CA . GLU A 1 110 ? 6.000 -12.922 2.695 1.00 96.75 110 GLU A CA 1
ATOM 916 C C . GLU A 1 110 ? 6.037 -12.116 1.394 1.00 96.75 110 GLU A C 1
ATOM 918 O O . GLU A 1 110 ? 7.122 -11.729 0.952 1.00 96.75 110 GLU A O 1
ATOM 923 N N . SER A 1 111 ? 4.874 -11.798 0.810 1.00 95.56 111 SER A N 1
ATOM 924 C CA . SER A 1 111 ? 4.800 -10.937 -0.379 1.00 95.56 111 SER A CA 1
ATOM 925 C C . SER A 1 111 ? 5.436 -9.566 -0.110 1.00 95.56 111 SER A C 1
ATOM 927 O O . SER A 1 111 ? 6.370 -9.156 -0.808 1.00 95.56 111 SER A O 1
ATOM 929 N N . LEU A 1 112 ? 5.008 -8.880 0.957 1.00 96.88 112 LEU A N 1
ATOM 930 C CA . LEU A 1 112 ? 5.503 -7.543 1.299 1.00 96.88 112 LEU A CA 1
ATOM 931 C C . LEU A 1 112 ? 6.989 -7.545 1.689 1.00 96.88 112 LEU A C 1
ATOM 933 O O . LEU A 1 112 ? 7.730 -6.645 1.287 1.00 96.88 112 LEU A O 1
ATOM 937 N N . ASP A 1 113 ? 7.458 -8.554 2.426 1.00 97.31 113 ASP A N 1
ATOM 938 C CA . ASP A 1 113 ? 8.867 -8.657 2.818 1.00 97.31 113 ASP A CA 1
ATOM 939 C C . ASP A 1 113 ? 9.782 -8.954 1.618 1.00 97.31 113 ASP A C 1
ATOM 941 O O . ASP A 1 113 ? 10.887 -8.408 1.527 1.00 97.31 113 ASP A O 1
ATOM 945 N N . ASN A 1 114 ? 9.316 -9.748 0.650 1.00 96.88 114 ASN A N 1
ATOM 946 C CA . ASN A 1 114 ? 10.043 -9.989 -0.596 1.00 96.88 114 ASN A CA 1
ATOM 947 C C . ASN A 1 114 ? 10.186 -8.705 -1.426 1.00 96.88 114 ASN A C 1
ATOM 949 O O . ASN A 1 114 ? 11.287 -8.396 -1.894 1.00 96.88 114 ASN A O 1
ATOM 953 N N . LEU A 1 115 ? 9.118 -7.910 -1.549 1.00 97.19 115 LEU A N 1
ATOM 954 C CA . LEU A 1 115 ? 9.175 -6.597 -2.201 1.00 97.19 115 LEU A CA 1
ATOM 955 C C . LEU A 1 115 ? 10.075 -5.621 -1.433 1.00 97.19 115 LEU A C 1
ATOM 957 O O . LEU A 1 115 ? 10.874 -4.905 -2.034 1.00 97.19 115 LEU A O 1
ATOM 961 N N . ARG A 1 116 ? 10.037 -5.621 -0.100 1.00 97.06 116 ARG A N 1
ATOM 962 C CA . ARG A 1 116 ? 10.941 -4.799 0.718 1.00 97.06 116 ARG A CA 1
ATOM 963 C C . ARG A 1 116 ? 12.410 -5.129 0.442 1.00 97.06 116 ARG A C 1
ATOM 965 O O . ARG A 1 116 ? 13.230 -4.232 0.240 1.00 97.06 116 ARG A O 1
ATOM 972 N N . LYS A 1 117 ? 12.754 -6.420 0.417 1.00 96.19 117 LYS A N 1
ATOM 973 C CA . LYS A 1 117 ? 14.113 -6.899 0.116 1.00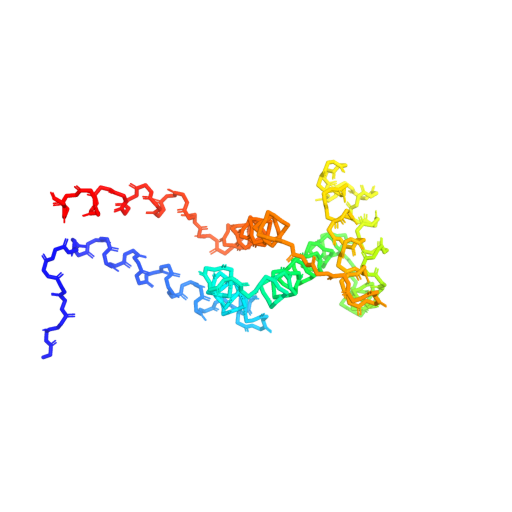 96.19 117 LYS A CA 1
ATOM 974 C C . LYS A 1 117 ? 14.542 -6.513 -1.301 1.00 96.19 117 LYS A C 1
ATOM 976 O O . LYS A 1 117 ? 15.626 -5.960 -1.470 1.00 96.19 117 LYS A O 1
ATOM 981 N N . ALA A 1 118 ? 13.680 -6.721 -2.296 1.00 96.19 118 ALA A N 1
ATOM 982 C CA . ALA A 1 118 ? 13.962 -6.335 -3.677 1.00 96.19 118 ALA A CA 1
ATOM 983 C C . ALA A 1 118 ? 14.150 -4.814 -3.831 1.00 96.19 118 ALA A C 1
ATOM 985 O O . ALA A 1 118 ? 15.063 -4.375 -4.530 1.00 96.19 118 ALA A O 1
ATOM 986 N N . ARG A 1 119 ? 13.371 -4.001 -3.109 1.00 96.00 119 ARG A N 1
ATOM 987 C CA . ARG A 1 119 ? 13.530 -2.541 -3.084 1.00 96.00 119 ARG A CA 1
ATOM 988 C C . ARG A 1 119 ? 14.882 -2.147 -2.512 1.00 96.00 119 ARG A C 1
ATOM 990 O O . ARG A 1 119 ? 15.518 -1.237 -3.035 1.00 96.00 119 ARG A O 1
ATOM 997 N N . ASN A 1 120 ? 15.340 -2.823 -1.463 1.00 95.06 120 ASN A N 1
ATOM 998 C CA . ASN A 1 120 ? 16.658 -2.555 -0.895 1.00 95.06 120 ASN A CA 1
ATOM 999 C C . ASN A 1 120 ? 17.783 -2.837 -1.897 1.00 95.06 120 ASN A C 1
ATOM 1001 O O . ASN A 1 120 ? 18.729 -2.056 -1.960 1.00 95.06 120 ASN A O 1
ATOM 1005 N N . ASP A 1 121 ? 17.667 -3.881 -2.719 1.00 96.25 121 ASP A N 1
ATOM 1006 C CA . ASP A 1 121 ? 18.621 -4.114 -3.809 1.00 96.25 121 ASP A CA 1
ATOM 1007 C C . ASP A 1 121 ? 18.582 -2.989 -4.859 1.00 96.25 121 ASP A C 1
ATOM 1009 O O . ASP A 1 121 ? 19.626 -2.570 -5.354 1.00 96.25 121 ASP A O 1
ATOM 1013 N N . ILE A 1 122 ? 17.399 -2.468 -5.193 1.00 95.56 122 ILE A N 1
ATOM 1014 C CA . ILE A 1 122 ? 17.260 -1.353 -6.145 1.00 95.56 122 ILE A CA 1
ATOM 1015 C C . ILE A 1 122 ? 17.918 -0.086 -5.583 1.00 95.56 122 ILE A C 1
ATOM 1017 O O . ILE A 1 122 ? 18.780 0.503 -6.230 1.00 95.56 122 ILE A O 1
ATOM 1021 N N . VAL A 1 123 ? 17.552 0.307 -4.360 1.00 94.06 123 VAL A N 1
ATOM 1022 C CA . VAL A 1 123 ? 17.976 1.579 -3.752 1.00 94.06 123 VAL A CA 1
ATOM 1023 C C . VAL A 1 123 ? 19.439 1.556 -3.315 1.00 94.06 123 VAL A C 1
ATOM 1025 O O . VAL A 1 123 ? 20.154 2.528 -3.533 1.00 94.06 123 VAL A O 1
ATOM 1028 N N . HIS A 1 124 ? 19.899 0.467 -2.697 1.00 93.75 124 HIS A N 1
ATOM 1029 C CA . HIS A 1 124 ? 21.232 0.416 -2.087 1.00 93.75 124 HIS A CA 1
ATOM 1030 C C . HIS A 1 124 ? 22.278 -0.284 -2.953 1.00 93.75 124 HIS A C 1
ATOM 1032 O O . HIS A 1 124 ? 23.469 -0.101 -2.719 1.00 93.75 124 HIS A O 1
ATOM 1038 N N . ARG A 1 125 ? 21.860 -1.094 -3.933 1.00 92.81 125 ARG A N 1
ATOM 1039 C CA . ARG A 1 125 ? 22.778 -1.839 -4.813 1.00 92.81 125 ARG A CA 1
ATOM 1040 C C . ARG A 1 125 ? 22.641 -1.456 -6.286 1.00 92.81 125 ARG A C 1
ATOM 1042 O O . ARG A 1 125 ? 23.292 -2.066 -7.126 1.00 92.81 125 ARG A O 1
ATOM 1049 N N . GLY A 1 126 ? 21.799 -0.471 -6.611 1.00 92.38 126 GLY A N 1
ATOM 1050 C CA . GLY A 1 126 ? 21.614 0.027 -7.977 1.00 92.38 126 GLY A CA 1
ATOM 1051 C C . GLY A 1 126 ? 20.983 -0.989 -8.933 1.00 92.38 126 GLY A C 1
ATOM 1052 O O . GLY A 1 126 ? 21.122 -0.855 -10.151 1.00 92.38 126 GLY A O 1
ATOM 1053 N N . LYS A 1 127 ? 20.312 -2.025 -8.409 1.00 95.00 127 LYS A N 1
ATOM 1054 C CA . LYS A 1 127 ? 19.673 -3.055 -9.233 1.00 95.00 127 LYS A CA 1
ATOM 1055 C C . LYS A 1 127 ? 18.573 -2.437 -10.097 1.00 95.00 127 LYS A C 1
ATOM 1057 O O . LYS A 1 127 ? 17.715 -1.716 -9.599 1.00 95.00 127 LYS A O 1
ATOM 1062 N N . GLN A 1 128 ? 18.566 -2.779 -11.381 1.00 95.38 128 GLN A N 1
ATOM 1063 C CA . GLN A 1 128 ? 17.570 -2.302 -12.337 1.00 95.38 128 GLN A CA 1
ATOM 1064 C C . GLN A 1 128 ? 16.345 -3.236 -12.348 1.00 95.38 128 GLN A C 1
ATOM 1066 O O . GLN A 1 128 ? 16.489 -4.415 -12.686 1.00 95.38 128 GLN A O 1
ATOM 1071 N N . PRO A 1 129 ? 15.141 -2.766 -11.971 1.00 95.31 129 PRO A N 1
ATOM 1072 C CA . PRO A 1 129 ? 13.924 -3.556 -12.088 1.00 95.31 129 PRO A CA 1
ATOM 1073 C C . PRO A 1 129 ? 13.491 -3.661 -13.555 1.00 95.31 129 PRO A C 1
ATOM 1075 O O . PRO A 1 129 ? 13.438 -2.671 -14.280 1.00 95.31 129 PRO A O 1
ATOM 1078 N N . GLY A 1 130 ? 13.136 -4.871 -13.988 1.00 95.94 130 GLY A N 1
ATOM 1079 C CA . GLY A 1 130 ? 12.477 -5.087 -15.278 1.00 95.94 130 GLY A CA 1
ATOM 1080 C C . GLY A 1 130 ? 10.962 -4.874 -15.204 1.00 95.94 130 GLY A C 1
ATOM 1081 O O . GLY A 1 130 ? 10.385 -4.795 -14.116 1.00 95.94 130 GLY A O 1
ATOM 1082 N N . SER A 1 131 ? 10.306 -4.886 -16.369 1.00 96.88 131 SER A N 1
ATOM 1083 C CA . SER A 1 131 ? 8.849 -4.720 -16.512 1.00 96.88 131 SER A CA 1
ATOM 1084 C C . SER A 1 131 ? 8.040 -5.608 -15.560 1.00 96.88 131 SER A C 1
ATOM 1086 O O . SER A 1 131 ? 7.174 -5.111 -14.846 1.00 96.88 131 SER A O 1
ATOM 1088 N N . LYS A 1 132 ? 8.368 -6.906 -15.475 1.00 97.44 132 LYS A N 1
ATOM 1089 C CA . LYS A 1 132 ? 7.655 -7.864 -14.612 1.00 97.44 132 LYS A CA 1
ATOM 1090 C C . LYS A 1 132 ? 7.697 -7.467 -13.135 1.00 97.44 132 LYS A C 1
ATOM 1092 O O . LYS A 1 132 ? 6.675 -7.510 -12.462 1.00 97.44 132 LYS A O 1
ATOM 1097 N N . MET A 1 133 ? 8.873 -7.077 -12.642 1.00 97.00 133 MET A N 1
ATOM 1098 C CA . MET A 1 133 ? 9.040 -6.660 -11.250 1.00 97.00 133 MET A CA 1
ATOM 1099 C C . MET A 1 133 ? 8.285 -5.358 -11.000 1.00 97.00 133 MET A C 1
ATOM 1101 O O . MET A 1 133 ? 7.467 -5.298 -10.094 1.00 97.00 133 MET A O 1
ATOM 1105 N N . SER A 1 134 ? 8.487 -4.347 -11.845 1.00 97.56 134 SER A N 1
ATOM 1106 C CA . SER A 1 134 ? 7.775 -3.072 -11.724 1.00 97.56 134 SER A CA 1
ATOM 1107 C C . SER A 1 134 ? 6.254 -3.250 -11.755 1.00 97.56 134 SER A C 1
ATOM 1109 O O . SER A 1 134 ? 5.543 -2.601 -10.992 1.00 97.56 134 SER A O 1
ATOM 1111 N N . ARG A 1 135 ? 5.749 -4.172 -12.584 1.00 97.00 135 ARG A N 1
ATOM 1112 C CA . ARG A 1 135 ? 4.330 -4.526 -12.629 1.00 97.00 135 ARG A CA 1
ATOM 1113 C C . ARG A 1 135 ? 3.846 -5.166 -11.330 1.00 97.00 135 ARG A C 1
ATOM 1115 O O . ARG A 1 135 ? 2.792 -4.777 -10.847 1.00 97.00 135 ARG A O 1
ATOM 1122 N N . GLN A 1 136 ? 4.625 -6.073 -10.744 1.00 97.56 136 GLN A N 1
ATOM 1123 C CA . GLN A 1 136 ? 4.293 -6.690 -9.459 1.00 97.56 136 GLN A CA 1
ATOM 1124 C C . GLN A 1 136 ? 4.138 -5.642 -8.347 1.00 97.56 136 GLN A C 1
ATOM 1126 O O . GLN A 1 136 ? 3.155 -5.681 -7.617 1.00 97.56 136 GLN A O 1
ATOM 1131 N N . TYR A 1 137 ? 5.055 -4.671 -8.251 1.00 97.81 137 TYR A N 1
ATOM 1132 C CA . TYR A 1 137 ? 4.919 -3.568 -7.290 1.00 97.81 137 TYR A CA 1
ATOM 1133 C C . TYR A 1 137 ? 3.651 -2.746 -7.533 1.00 97.81 137 TYR A C 1
ATOM 1135 O O . TYR A 1 137 ? 2.960 -2.399 -6.579 1.00 97.81 137 TYR A O 1
ATOM 1143 N N . LEU A 1 138 ? 3.340 -2.450 -8.797 1.00 96.94 138 LEU A N 1
ATOM 1144 C CA . LEU A 1 138 ? 2.162 -1.666 -9.161 1.00 96.94 138 LEU A CA 1
ATOM 1145 C C . LEU A 1 138 ? 0.853 -2.392 -8.851 1.00 96.94 138 LEU A C 1
ATOM 1147 O O . LEU A 1 138 ? -0.082 -1.769 -8.349 1.00 96.94 138 LEU A O 1
ATOM 1151 N N . ASP A 1 139 ? 0.773 -3.688 -9.142 1.00 96.19 139 ASP A N 1
ATOM 1152 C CA . ASP A 1 139 ? -0.409 -4.492 -8.834 1.00 96.19 139 ASP A CA 1
ATOM 1153 C C . ASP A 1 139 ? -0.625 -4.564 -7.314 1.00 96.19 139 ASP A C 1
ATOM 1155 O O . ASP A 1 139 ? -1.746 -4.388 -6.838 1.00 96.19 139 ASP A O 1
ATOM 1159 N N . GLU A 1 140 ? 0.456 -4.691 -6.544 1.00 96.31 140 GLU A N 1
ATOM 1160 C CA . GLU A 1 140 ? 0.410 -4.714 -5.081 1.00 96.31 140 GLU A CA 1
ATOM 1161 C C . GLU A 1 140 ? 0.025 -3.363 -4.468 1.00 96.31 140 GLU A C 1
ATOM 1163 O O . GLU A 1 140 ? -0.822 -3.299 -3.574 1.00 96.31 140 GLU A O 1
ATOM 1168 N N . ALA A 1 141 ? 0.580 -2.264 -4.984 1.00 95.88 141 ALA A N 1
ATOM 1169 C CA . ALA A 1 141 ? 0.193 -0.910 -4.591 1.00 95.88 141 ALA A CA 1
ATOM 1170 C C . ALA A 1 141 ? -1.269 -0.608 -4.958 1.00 95.88 141 ALA A C 1
ATOM 1172 O O . ALA A 1 141 ? -1.973 0.071 -4.213 1.00 95.88 141 ALA A O 1
ATOM 1173 N N . THR A 1 142 ? -1.745 -1.142 -6.087 1.00 94.25 142 THR A N 1
ATOM 1174 C CA . THR A 1 142 ? -3.148 -1.022 -6.500 1.00 94.25 142 THR A CA 1
ATOM 1175 C C . THR A 1 142 ? -4.066 -1.786 -5.552 1.00 94.25 142 THR A C 1
ATOM 1177 O O . THR A 1 142 ? -5.089 -1.241 -5.153 1.00 94.25 142 THR A O 1
ATOM 1180 N N . ALA A 1 143 ? -3.703 -3.010 -5.161 1.00 93.00 143 ALA A N 1
ATOM 1181 C CA . ALA A 1 143 ? -4.473 -3.792 -4.196 1.00 93.00 143 ALA A CA 1
ATOM 1182 C C . ALA A 1 143 ? -4.536 -3.098 -2.825 1.00 93.00 143 ALA A C 1
ATOM 1184 O O . ALA A 1 143 ? -5.614 -2.972 -2.252 1.00 93.00 143 ALA A O 1
ATOM 1185 N N . ALA A 1 144 ? -3.404 -2.568 -2.348 1.00 92.62 144 ALA A N 1
ATOM 1186 C CA . ALA A 1 144 ? -3.348 -1.772 -1.123 1.00 92.62 144 ALA A CA 1
ATOM 1187 C C . ALA A 1 144 ? -4.252 -0.531 -1.200 1.00 92.62 144 ALA A C 1
ATOM 1189 O O . ALA A 1 144 ? -5.002 -0.244 -0.272 1.00 92.62 144 ALA A O 1
ATOM 1190 N N . PHE A 1 145 ? -4.234 0.190 -2.323 1.00 91.19 145 PHE A N 1
ATOM 1191 C CA . PHE A 1 145 ? -5.115 1.338 -2.519 1.00 91.19 145 PHE A CA 1
ATOM 1192 C C . PHE A 1 145 ? -6.596 0.939 -2.587 1.00 91.19 145 PHE A C 1
ATOM 1194 O O . PHE A 1 145 ? -7.439 1.638 -2.031 1.00 91.19 145 PHE A O 1
ATOM 1201 N N . ASP A 1 146 ? -6.921 -0.189 -3.222 1.00 90.00 146 ASP A N 1
ATOM 1202 C CA . ASP A 1 146 ? -8.288 -0.713 -3.267 1.00 90.00 146 ASP A CA 1
ATOM 1203 C C . ASP A 1 146 ? -8.800 -1.057 -1.850 1.00 90.00 146 ASP A C 1
ATOM 1205 O O . ASP A 1 146 ? -9.968 -0.803 -1.553 1.00 90.00 146 ASP A O 1
ATOM 1209 N N . ASP A 1 147 ? -7.944 -1.539 -0.943 1.00 90.19 147 ASP A N 1
ATOM 1210 C CA . ASP A 1 147 ? -8.299 -1.713 0.474 1.00 90.19 147 ASP A CA 1
ATOM 1211 C C . ASP A 1 147 ? -8.600 -0.375 1.163 1.00 90.19 147 ASP A C 1
ATOM 1213 O O . ASP A 1 147 ? -9.627 -0.252 1.831 1.00 90.19 147 ASP A O 1
ATOM 1217 N N . VAL A 1 148 ? -7.771 0.654 0.944 1.00 88.94 148 VAL A N 1
ATOM 1218 C CA . VAL A 1 148 ? -8.013 2.011 1.480 1.00 88.94 148 VAL A CA 1
ATOM 1219 C C . VAL A 1 148 ? -9.338 2.583 0.973 1.00 88.94 148 VAL A C 1
ATOM 1221 O O . VAL A 1 148 ? -10.090 3.198 1.730 1.00 88.94 148 VAL A O 1
ATOM 1224 N N . LEU A 1 149 ? -9.667 2.357 -0.302 1.00 86.69 149 LEU A N 1
ATOM 1225 C CA . LEU A 1 149 ? -10.955 2.761 -0.864 1.00 86.69 149 LEU A CA 1
ATOM 1226 C C . LEU A 1 149 ? -12.127 2.078 -0.146 1.00 86.69 149 LEU A C 1
ATOM 1228 O O . LEU A 1 149 ? -13.120 2.742 0.162 1.00 86.69 149 LEU A O 1
ATOM 1232 N N . ARG A 1 150 ? -12.015 0.783 0.177 1.00 88.44 150 ARG A N 1
ATOM 1233 C CA . ARG A 1 150 ? -13.064 0.070 0.925 1.00 88.44 150 ARG A CA 1
ATOM 1234 C C . ARG A 1 150 ? -13.274 0.664 2.315 1.00 88.44 150 ARG A C 1
ATOM 1236 O O . ARG A 1 150 ? -14.424 0.785 2.732 1.00 88.44 150 ARG A O 1
ATOM 1243 N N . GLU A 1 151 ? -12.211 1.090 2.996 1.00 84.69 151 GLU A N 1
ATOM 1244 C CA . GLU A 1 151 ? -12.315 1.732 4.317 1.00 84.69 151 GLU A CA 1
ATOM 1245 C C . GLU A 1 151 ? -13.107 3.043 4.283 1.00 84.69 151 GLU A C 1
ATOM 1247 O O . GLU A 1 151 ? -13.858 3.334 5.212 1.00 84.69 151 GLU A O 1
ATOM 1252 N N . ILE A 1 152 ? -13.020 3.802 3.188 1.00 83.50 152 ILE A N 1
ATOM 1253 C CA . ILE A 1 152 ? -13.810 5.029 2.995 1.00 83.50 152 ILE A CA 1
ATOM 1254 C C . ILE A 1 152 ? -15.161 4.776 2.301 1.00 83.50 152 ILE A C 1
ATOM 1256 O O . ILE A 1 152 ? -15.820 5.704 1.820 1.00 83.50 152 ILE A O 1
ATOM 1260 N N . GLY A 1 153 ? -15.593 3.514 2.225 1.00 82.44 153 GLY A N 1
ATOM 1261 C CA . GLY A 1 153 ? -16.879 3.127 1.650 1.00 82.44 153 GLY A CA 1
ATOM 1262 C C . GLY A 1 153 ? -16.955 3.318 0.132 1.00 82.44 153 GLY A C 1
ATOM 1263 O O . GLY A 1 153 ? -18.005 3.720 -0.388 1.00 82.44 153 GLY A O 1
ATOM 1264 N N . VAL A 1 154 ? -15.847 3.079 -0.573 1.00 80.38 154 VAL A N 1
ATOM 1265 C CA . VAL A 1 154 ? -15.744 3.070 -2.038 1.00 80.38 154 VAL A CA 1
ATOM 1266 C C . VAL A 1 154 ? -15.405 1.653 -2.514 1.00 80.38 154 VAL A C 1
ATOM 1268 O O . VAL A 1 154 ? -14.309 1.151 -2.288 1.00 80.38 154 VAL A O 1
ATOM 1271 N N . ASP A 1 155 ? -16.337 1.007 -3.222 1.00 76.94 155 ASP A N 1
ATOM 1272 C CA . ASP A 1 155 ? -16.113 -0.297 -3.864 1.00 76.94 155 ASP A CA 1
ATOM 1273 C C . ASP A 1 155 ? -15.793 -0.117 -5.355 1.00 76.94 155 ASP A C 1
ATOM 1275 O O . ASP A 1 155 ? -16.672 0.129 -6.188 1.00 76.94 155 ASP A O 1
ATOM 1279 N N . ARG A 1 156 ? -14.516 -0.278 -5.712 1.00 67.38 156 ARG A N 1
ATOM 1280 C CA . ARG A 1 156 ? -14.040 -0.151 -7.093 1.00 67.38 156 ARG A CA 1
ATOM 1281 C C . ARG A 1 156 ? -14.587 -1.224 -8.036 1.00 67.38 156 ARG A C 1
ATOM 1283 O O . ARG A 1 156 ? -14.718 -0.957 -9.232 1.00 67.38 156 ARG A O 1
ATOM 1290 N N . ASP A 1 157 ? -14.941 -2.407 -7.551 1.00 69.19 157 ASP A N 1
ATOM 1291 C CA . ASP A 1 157 ? -15.488 -3.468 -8.397 1.00 69.19 157 ASP A CA 1
ATOM 1292 C C . ASP A 1 157 ? -16.969 -3.241 -8.694 1.00 69.19 157 ASP A C 1
ATOM 1294 O O . ASP A 1 157 ? -17.434 -3.537 -9.799 1.00 69.19 157 ASP A O 1
ATOM 1298 N N . ALA A 1 158 ? -17.718 -2.639 -7.767 1.00 63.88 158 ALA A N 1
ATOM 1299 C CA . ALA A 1 158 ? -19.031 -2.076 -8.083 1.00 63.88 158 ALA A CA 1
ATOM 1300 C C . ALA A 1 158 ? -18.920 -1.003 -9.180 1.00 63.88 158 ALA A C 1
ATOM 1302 O O . ALA A 1 158 ? -19.686 -1.018 -10.144 1.00 63.88 158 ALA A O 1
ATOM 1303 N N . ILE A 1 159 ? -17.912 -0.135 -9.088 1.00 63.78 159 ILE A N 1
ATOM 1304 C CA . ILE A 1 159 ? -17.656 0.941 -10.051 1.00 63.78 159 ILE A CA 1
ATOM 1305 C C . ILE A 1 159 ? -17.314 0.373 -11.435 1.00 63.78 159 ILE A C 1
ATOM 1307 O O . ILE A 1 159 ? -17.989 0.676 -12.418 1.00 63.78 159 ILE A O 1
ATOM 1311 N N . LYS A 1 160 ? -16.335 -0.536 -11.528 1.00 65.31 160 LYS A N 1
ATOM 1312 C CA . LYS A 1 160 ? -15.964 -1.199 -12.789 1.00 65.31 160 LYS A CA 1
ATOM 1313 C C . LYS A 1 160 ? -17.148 -1.934 -13.418 1.00 65.31 160 LYS A C 1
ATOM 1315 O O . LYS A 1 160 ? -17.338 -1.814 -14.623 1.00 65.31 160 LYS A O 1
ATOM 1320 N N . ARG A 1 161 ? -17.955 -2.667 -12.639 1.00 66.31 161 ARG A N 1
ATOM 1321 C CA . ARG A 1 161 ? -19.137 -3.391 -13.152 1.00 66.31 161 ARG A CA 1
ATOM 1322 C C . ARG A 1 161 ? -20.181 -2.463 -13.756 1.00 66.31 161 ARG A C 1
ATOM 1324 O O . ARG A 1 161 ? -20.767 -2.813 -14.773 1.00 66.31 161 ARG A O 1
ATOM 1331 N N . LYS A 1 162 ? -20.385 -1.288 -13.164 1.00 61.03 162 LYS A N 1
ATOM 1332 C CA . LYS A 1 162 ? -21.314 -0.283 -13.687 1.00 61.03 162 LYS A CA 1
ATOM 1333 C C . LYS A 1 162 ? -20.761 0.443 -14.908 1.00 61.03 162 LYS A C 1
ATOM 1335 O O . LYS A 1 162 ? -21.522 0.784 -15.796 1.00 61.03 162 LYS A O 1
ATOM 1340 N N . ILE A 1 163 ? -19.445 0.633 -14.979 1.00 56.44 163 ILE A N 1
ATOM 1341 C CA . ILE A 1 163 ? -18.769 1.381 -16.047 1.00 56.44 163 ILE A CA 1
ATOM 1342 C C . ILE A 1 163 ? -18.512 0.545 -17.308 1.00 56.44 163 ILE A C 1
ATOM 1344 O O . ILE A 1 163 ? -18.614 1.046 -18.427 1.00 56.44 163 ILE A O 1
ATOM 1348 N N . LYS A 1 164 ? -18.159 -0.733 -17.142 1.00 55.06 164 LYS A N 1
ATOM 1349 C CA . LYS A 1 164 ? -17.780 -1.643 -18.235 1.00 55.06 164 LYS A CA 1
ATOM 1350 C C . LYS A 1 164 ? -18.840 -1.756 -19.351 1.00 55.06 164 LYS A C 1
ATOM 1352 O O . LYS A 1 164 ? -18.430 -1.766 -20.508 1.00 55.06 164 LYS A O 1
ATOM 1357 N N . PRO A 1 165 ? -20.160 -1.773 -19.067 1.00 56.91 165 PRO A N 1
ATOM 1358 C CA . PRO A 1 165 ? -21.198 -1.716 -20.097 1.00 56.91 165 PRO A CA 1
ATOM 1359 C C . PRO A 1 165 ? -21.139 -0.443 -20.953 1.00 56.91 165 PRO A C 1
ATOM 1361 O O . PRO A 1 165 ? -21.338 -0.520 -22.160 1.00 56.91 165 PRO A O 1
ATOM 1364 N N . PHE A 1 166 ? -20.801 0.711 -20.368 1.00 53.62 166 PHE A N 1
ATOM 1365 C CA . PHE A 1 166 ? -20.788 1.997 -21.079 1.00 53.62 166 PHE A CA 1
ATOM 1366 C C . PHE A 1 166 ? -19.638 2.113 -22.086 1.00 53.62 166 PHE A C 1
ATOM 1368 O O . PHE A 1 166 ? -19.824 2.622 -23.189 1.00 53.62 166 PHE A O 1
ATOM 1375 N N . PHE A 1 167 ? -18.460 1.581 -21.749 1.00 46.22 167 PHE A N 1
ATOM 1376 C CA . PHE A 1 167 ? -17.320 1.544 -22.677 1.00 46.22 167 PHE A CA 1
ATOM 1377 C C . PHE A 1 167 ? -17.369 0.372 -23.670 1.00 46.22 167 PHE A C 1
ATOM 1379 O O . PHE A 1 167 ? -16.651 0.380 -24.666 1.00 46.22 167 PHE A O 1
ATOM 1386 N N . ALA A 1 168 ? -18.206 -0.638 -23.413 1.00 51.50 168 ALA A N 1
ATOM 1387 C CA . ALA A 1 168 ? -18.471 -1.715 -24.365 1.00 51.50 168 ALA A CA 1
ATOM 1388 C C . ALA A 1 168 ? -19.472 -1.300 -25.460 1.00 51.50 168 ALA A C 1
ATOM 1390 O O . ALA A 1 168 ? -19.422 -1.851 -26.552 1.00 51.50 168 ALA A O 1
ATOM 1391 N N . GLN A 1 169 ? -20.348 -0.326 -25.185 1.00 44.16 169 GLN A N 1
ATOM 1392 C CA . GLN A 1 169 ? -21.335 0.213 -26.136 1.00 44.16 169 GLN A CA 1
ATOM 1393 C C . GLN A 1 169 ? -20.783 1.303 -27.072 1.00 44.16 169 GLN A C 1
ATOM 1395 O O . GLN A 1 169 ? -21.484 1.749 -27.972 1.00 44.16 169 GLN A O 1
ATOM 1400 N N . THR A 1 170 ? -19.545 1.750 -26.859 1.00 43.22 170 THR A N 1
ATOM 1401 C CA . THR A 1 170 ? -18.877 2.814 -27.633 1.00 43.22 170 THR A CA 1
ATOM 1402 C C . THR A 1 170 ? -17.835 2.273 -28.626 1.00 43.22 170 THR A C 1
ATOM 1404 O O . THR A 1 170 ? -16.962 3.021 -29.065 1.00 43.22 170 THR A O 1
ATOM 1407 N N . ARG A 1 171 ? -17.914 0.982 -28.981 1.00 37.06 171 ARG A N 1
ATOM 1408 C CA . ARG A 1 171 ? -17.104 0.337 -30.028 1.00 37.06 171 ARG A CA 1
ATOM 1409 C C . ARG A 1 171 ? -17.949 -0.071 -31.221 1.00 37.06 171 ARG A C 1
ATOM 1411 O O . ARG A 1 171 ? -19.063 -0.582 -30.981 1.00 37.06 171 ARG A O 1
#

Foldseek 3Di:
DDDDPPLQPPVLVVVVVVLVVLCVPDCLCVVLVLVVLLVQLVVCLVVFVLLSNLVSLVSLVLSLLLVLQLVVCVVVVHDPVVSVVQNPDPSLSSLVVCDVVVSDDPVVSVLNVVSVVVVCCCPVVVDDDGSVNSVSSSVVSVVSVCVVCVVSVHHVVVSCVVCVVSVVVVD